Protein AF-A0A838G236-F1 (afdb_monomer)

pLDDT: mean 88.28, std 9.63, range [38.06, 96.38]

Radius of gyration: 18.13 Å; Cα contacts (8 Å, |Δi|>4): 92; chains: 1; bounding box: 30×26×61 Å

Sequence (95 aa):
VLRLIHRLGDDFGTTILVVTHQPEVAQTFPRTIRMLGGRVGSEGRDGAEYVVVGKDGVLHLPADVAREWPPGTLVRVEPERRDRVLLTRPSDVAE

Nearest PDB structures (foldseek):
  2w1t-assembly1_B  TM=7.876E-01  e=1.355E+00  Bacillus subtilis

Secondary structure (DSSP, 8-state):
-HHHHHHHHHHH--------S-HHHHTTSSEEEEEETTEEEEEEETTEEEEPPPTTS-----HHHHHHS-TT---EEEEEETTEEEEEPPP----

Mean predicted aligned error: 6.44 Å

Structure (mmCIF, N/CA/C/O backbone):
data_AF-A0A838G236-F1
#
_entry.id   AF-A0A838G236-F1
#
loop_
_atom_site.group_PDB
_atom_site.id
_atom_site.type_symbol
_atom_site.label_atom_id
_atom_site.label_alt_id
_atom_site.label_comp_id
_atom_site.label_asym_id
_atom_site.label_entity_id
_atom_site.label_seq_id
_atom_site.pdbx_PDB_ins_code
_atom_site.Cartn_x
_atom_site.Cartn_y
_atom_site.Cartn_z
_atom_site.occupancy
_atom_site.B_iso_or_equiv
_atom_site.auth_seq_id
_atom_site.auth_comp_id
_atom_site.auth_asym_id
_atom_site.auth_atom_id
_atom_site.pdbx_PDB_model_num
ATOM 1 N N . VAL A 1 1 ? -9.004 -11.290 22.873 1.00 88.19 1 VAL A N 1
ATOM 2 C CA . VAL A 1 1 ? -8.209 -10.043 22.984 1.00 88.19 1 VAL A CA 1
ATOM 3 C C . VAL A 1 1 ? -8.679 -8.969 22.006 1.00 88.19 1 VAL A C 1
ATOM 5 O O . VAL A 1 1 ? -9.084 -7.924 22.485 1.00 88.19 1 VAL A O 1
ATOM 8 N N . LEU A 1 2 ? -8.744 -9.212 20.687 1.00 92.50 2 LEU A N 1
ATOM 9 C CA . LEU A 1 2 ? -9.153 -8.191 19.693 1.00 92.50 2 LEU A CA 1
ATOM 10 C C . LEU A 1 2 ? -10.471 -7.470 20.004 1.00 92.50 2 LEU A C 1
ATOM 12 O O . LEU A 1 2 ? -10.543 -6.255 19.908 1.00 92.50 2 LEU A O 1
ATOM 16 N N . ARG A 1 3 ? -11.491 -8.196 20.474 1.00 92.94 3 ARG A N 1
ATOM 17 C CA . ARG A 1 3 ? -12.766 -7.594 20.901 1.00 92.94 3 ARG A CA 1
ATOM 18 C C . ARG A 1 3 ? -12.600 -6.529 21.995 1.00 92.94 3 ARG A C 1
ATOM 20 O O . ARG A 1 3 ? -13.332 -5.552 22.004 1.00 92.94 3 ARG A O 1
ATOM 27 N N . LEU A 1 4 ? -11.666 -6.735 22.924 1.00 93.81 4 LEU A N 1
ATOM 28 C CA . LEU A 1 4 ? -11.382 -5.775 23.991 1.00 93.81 4 LEU A CA 1
ATOM 29 C C . LEU A 1 4 ? -10.651 -4.546 23.440 1.00 93.81 4 LEU A C 1
ATOM 31 O O . LEU A 1 4 ? -10.933 -3.436 23.865 1.00 93.81 4 LEU A O 1
ATOM 35 N N . ILE A 1 5 ? -9.755 -4.754 22.473 1.00 93.56 5 ILE A N 1
ATOM 36 C CA . ILE A 1 5 ? -9.047 -3.674 21.780 1.00 93.56 5 ILE A CA 1
ATOM 37 C C . ILE A 1 5 ? -10.047 -2.788 21.026 1.00 93.56 5 ILE A C 1
ATOM 39 O O . ILE A 1 5 ? -10.010 -1.577 21.194 1.00 93.56 5 ILE A O 1
ATOM 43 N N . HIS A 1 6 ? -10.984 -3.380 20.281 1.00 93.62 6 HIS A N 1
ATOM 44 C CA . HIS A 1 6 ? -12.039 -2.623 19.594 1.00 93.62 6 HIS A CA 1
ATOM 45 C C . HIS A 1 6 ? -12.888 -1.805 20.571 1.00 93.62 6 HIS A C 1
ATOM 47 O O . HIS A 1 6 ? -13.020 -0.602 20.391 1.00 93.62 6 HIS A O 1
ATOM 53 N N . ARG A 1 7 ? -13.325 -2.405 21.689 1.00 94.19 7 ARG A N 1
ATOM 54 C CA . ARG A 1 7 ? -14.048 -1.669 22.744 1.00 94.19 7 ARG A CA 1
ATOM 55 C C . ARG A 1 7 ? -13.261 -0.505 23.336 1.00 94.19 7 ARG A C 1
ATOM 57 O O . ARG A 1 7 ? -13.847 0.524 23.625 1.00 94.19 7 ARG A O 1
ATOM 64 N N . LEU A 1 8 ? -11.945 -0.629 23.515 1.00 93.56 8 LEU A N 1
ATOM 65 C CA . LEU A 1 8 ? -11.133 0.498 23.993 1.00 93.56 8 LEU A CA 1
ATOM 66 C C . LEU A 1 8 ? -11.166 1.687 23.019 1.00 93.56 8 LEU A C 1
ATOM 68 O O . LEU A 1 8 ? -11.175 2.839 23.453 1.00 93.56 8 LEU A O 1
ATOM 72 N N . GLY A 1 9 ? -11.188 1.405 21.716 1.00 91.06 9 GLY A N 1
ATOM 73 C CA . GLY A 1 9 ? -11.358 2.420 20.680 1.00 91.06 9 GLY A CA 1
ATOM 74 C C . GLY A 1 9 ? -12.759 3.027 20.705 1.00 91.06 9 GLY A C 1
ATOM 75 O O . GLY A 1 9 ? -12.886 4.245 20.793 1.00 91.06 9 GLY A O 1
ATOM 76 N N . ASP A 1 10 ? -13.788 2.179 20.692 1.00 93.06 10 ASP A N 1
ATOM 77 C CA . ASP A 1 10 ? -15.192 2.589 20.569 1.00 93.06 10 ASP A CA 1
ATOM 78 C C . ASP A 1 10 ? -15.710 3.316 21.821 1.00 93.06 10 ASP A C 1
ATOM 80 O O . ASP A 1 10 ? -16.339 4.368 21.717 1.00 93.06 10 ASP A O 1
ATOM 84 N N . ASP A 1 11 ? -15.419 2.783 23.011 1.00 96.38 11 ASP A N 1
ATOM 85 C CA . ASP A 1 11 ? -15.989 3.264 24.275 1.00 96.38 11 ASP A CA 1
ATOM 86 C C . ASP A 1 11 ? -15.242 4.494 24.818 1.00 96.38 11 ASP A C 1
ATOM 88 O O . ASP A 1 11 ? -15.828 5.323 25.515 1.00 96.38 11 ASP A O 1
ATOM 92 N N . PHE A 1 12 ? -13.943 4.624 24.516 1.00 95.50 12 PHE A N 1
ATOM 93 C CA . PHE A 1 12 ? -13.081 5.665 25.095 1.00 95.50 12 PHE A CA 1
ATOM 94 C C . PHE A 1 12 ? -12.440 6.597 24.058 1.00 95.50 12 PHE A C 1
ATOM 96 O O . PHE A 1 12 ? -11.688 7.494 24.437 1.00 95.50 12 PHE A O 1
ATOM 103 N N . GLY A 1 13 ? -12.686 6.396 22.759 1.00 92.81 13 GLY A N 1
ATOM 104 C CA . GLY A 1 13 ? -12.077 7.200 21.692 1.00 92.81 13 GLY A CA 1
ATOM 105 C C . GLY A 1 13 ? -10.553 7.055 21.607 1.00 92.81 13 GLY A C 1
ATOM 106 O O . GLY A 1 13 ? -9.863 7.959 21.133 1.00 92.81 13 GLY A O 1
ATOM 107 N N . THR A 1 14 ? -10.000 5.946 22.105 1.00 94.06 14 THR A N 1
ATOM 108 C CA . THR A 1 14 ? -8.547 5.749 22.155 1.00 94.06 14 THR A CA 1
ATOM 109 C C . THR A 1 14 ? -7.999 5.470 20.756 1.00 94.06 14 THR A C 1
ATOM 111 O O . THR A 1 14 ? -8.497 4.599 20.046 1.00 94.06 14 THR A O 1
ATOM 114 N N . THR A 1 15 ? -6.924 6.162 20.362 1.00 94.12 15 THR A N 1
ATOM 115 C CA . THR A 1 15 ? -6.189 5.817 19.135 1.00 94.12 15 THR A CA 1
ATOM 116 C C . THR A 1 15 ? -5.337 4.579 19.379 1.00 94.12 15 THR A C 1
ATOM 118 O O . THR A 1 15 ? -4.494 4.564 20.274 1.00 94.12 15 THR A O 1
ATOM 121 N N . ILE A 1 16 ? -5.540 3.546 18.567 1.00 93.81 16 ILE A N 1
ATOM 122 C CA . ILE A 1 16 ? -4.896 2.244 18.736 1.00 93.81 16 ILE A CA 1
ATOM 123 C C . ILE A 1 16 ? -4.065 1.931 17.496 1.00 93.81 16 ILE A C 1
ATOM 125 O O . ILE A 1 16 ? -4.566 1.976 16.374 1.00 93.81 16 ILE A O 1
ATOM 129 N N . LEU A 1 17 ? -2.800 1.567 17.711 1.00 94.44 17 LEU A N 1
ATOM 130 C CA . LEU A 1 17 ? -1.925 1.033 16.675 1.00 94.44 17 LEU A CA 1
ATOM 131 C C . LEU A 1 17 ? -1.625 -0.433 16.982 1.00 94.44 17 LEU A C 1
ATOM 133 O O . LEU A 1 17 ? -1.106 -0.761 18.048 1.00 94.44 17 LEU A O 1
ATOM 137 N N . VAL A 1 18 ? -1.947 -1.310 16.035 1.00 94.69 18 VAL A N 1
ATOM 138 C CA . VAL A 1 18 ? -1.664 -2.746 16.119 1.00 94.69 18 VAL A CA 1
ATOM 139 C C . VAL A 1 18 ? -0.637 -3.101 15.054 1.00 94.69 18 VAL A C 1
ATOM 141 O O . VAL A 1 18 ? -0.847 -2.839 13.873 1.00 94.69 18 VAL A O 1
ATOM 144 N N . VAL A 1 19 ? 0.464 -3.724 15.470 1.00 95.56 19 VAL A N 1
ATOM 145 C CA . VAL A 1 19 ? 1.443 -4.326 14.560 1.00 95.56 19 VAL A CA 1
ATOM 146 C C . VAL A 1 19 ? 1.199 -5.825 14.546 1.00 95.56 19 VAL A C 1
ATOM 148 O O . VAL A 1 19 ? 1.191 -6.470 15.592 1.00 95.56 19 VAL A O 1
ATOM 151 N N . THR A 1 20 ? 0.966 -6.382 13.364 1.00 94.00 20 THR A N 1
ATOM 152 C CA . THR A 1 20 ? 0.669 -7.803 13.196 1.00 94.00 20 THR A CA 1
ATOM 153 C C . THR A 1 20 ? 1.226 -8.310 11.875 1.00 94.00 20 THR A C 1
ATOM 155 O O . THR A 1 20 ? 1.316 -7.567 10.899 1.00 94.00 20 THR A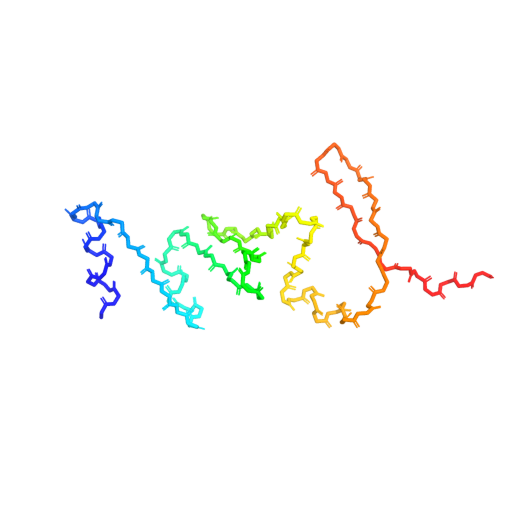 O 1
ATOM 158 N N . HIS A 1 21 ? 1.567 -9.595 11.845 1.00 94.00 21 HIS A N 1
ATOM 159 C CA . HIS A 1 21 ? 1.858 -10.323 10.612 1.00 94.00 21 HIS A CA 1
ATOM 160 C C . HIS A 1 21 ? 0.646 -11.119 10.098 1.00 94.00 21 HIS A C 1
ATOM 162 O O . HIS A 1 21 ? 0.715 -11.673 9.007 1.00 94.00 21 HIS A O 1
ATOM 168 N N . GLN A 1 22 ? -0.450 -11.180 10.862 1.00 93.75 22 GLN A N 1
ATOM 169 C CA . GLN A 1 22 ? -1.664 -11.933 10.533 1.00 93.75 22 GLN A CA 1
ATOM 170 C C . GLN A 1 22 ? -2.649 -11.064 9.730 1.00 93.75 22 GLN A C 1
ATOM 172 O O . GLN A 1 22 ? -3.186 -10.097 10.291 1.00 93.75 22 GLN A O 1
ATOM 177 N N . PRO A 1 23 ? -2.924 -11.378 8.448 1.00 87.81 23 PRO A N 1
ATOM 178 C CA . PRO A 1 23 ? -3.842 -10.599 7.616 1.00 87.81 23 PRO A CA 1
ATOM 179 C C . PRO A 1 23 ? -5.255 -10.509 8.196 1.00 87.81 23 PRO A C 1
ATOM 181 O O . PRO A 1 23 ? -5.899 -9.468 8.093 1.00 87.81 23 PRO A O 1
ATOM 184 N N . GLU A 1 24 ? -5.745 -11.581 8.809 1.00 91.12 24 GLU A N 1
ATOM 185 C CA . GLU A 1 24 ? -7.071 -11.662 9.416 1.00 91.12 24 GLU A CA 1
ATOM 186 C C . GLU A 1 24 ? -7.242 -10.693 10.589 1.00 91.12 24 GLU A C 1
ATOM 188 O O . GLU A 1 24 ? -8.339 -10.196 10.811 1.00 91.12 24 GLU A O 1
ATOM 193 N N . VAL A 1 25 ? -6.164 -10.360 11.308 1.00 93.81 25 VAL A N 1
ATOM 194 C CA . VAL A 1 25 ? -6.201 -9.355 12.379 1.00 93.81 25 VAL A CA 1
ATOM 195 C C . VAL A 1 25 ? -6.308 -7.957 11.785 1.00 93.81 25 VAL A C 1
ATOM 197 O O . VAL A 1 25 ? -7.164 -7.177 12.204 1.00 93.81 25 VAL A O 1
ATOM 200 N N . ALA A 1 26 ? -5.465 -7.653 10.795 1.00 91.69 26 ALA A N 1
ATOM 201 C CA . ALA A 1 26 ? -5.422 -6.350 10.139 1.00 91.69 26 ALA A CA 1
ATOM 202 C C . ALA A 1 26 ? -6.769 -5.997 9.482 1.00 91.69 26 ALA A C 1
ATOM 204 O O . ALA A 1 26 ? -7.240 -4.874 9.627 1.00 91.69 26 ALA A O 1
ATOM 205 N N . GLN A 1 27 ? -7.427 -6.978 8.855 1.00 89.38 27 GLN A N 1
ATOM 206 C CA . GLN A 1 27 ? -8.741 -6.827 8.213 1.00 89.38 27 GLN A CA 1
ATOM 207 C C . GLN A 1 27 ? -9.874 -6.434 9.174 1.00 89.38 27 GLN A C 1
ATOM 209 O O . GLN A 1 27 ? -10.907 -5.951 8.722 1.00 89.38 27 GLN A O 1
ATOM 214 N N . THR A 1 28 ? -9.706 -6.622 10.489 1.00 92.69 28 THR A N 1
ATOM 215 C CA . THR A 1 28 ? -10.714 -6.187 11.474 1.00 92.69 28 THR A CA 1
ATOM 216 C C . THR A 1 28 ? -10.642 -4.698 11.807 1.00 92.69 28 THR A C 1
ATOM 218 O O . THR A 1 28 ? -11.512 -4.205 12.520 1.00 92.69 28 THR A O 1
ATOM 221 N N . PHE A 1 29 ? -9.620 -3.984 11.329 1.00 92.62 29 PHE A N 1
ATOM 222 C CA . PHE A 1 29 ? -9.440 -2.554 11.564 1.00 92.62 29 PHE A CA 1
ATOM 223 C C . PHE A 1 29 ? -9.777 -1.745 10.301 1.00 92.62 29 PHE A C 1
ATOM 225 O O . PHE A 1 29 ? -9.500 -2.194 9.190 1.00 92.62 29 PHE A O 1
ATOM 232 N N . PRO A 1 30 ? -10.324 -0.524 10.444 1.00 90.62 30 PRO A N 1
ATOM 233 C CA . PRO A 1 30 ? -10.769 0.295 9.308 1.00 90.62 30 PRO A CA 1
ATOM 234 C C . PRO A 1 30 ? -9.617 0.824 8.438 1.00 90.62 30 PRO A C 1
ATOM 236 O O . PRO A 1 30 ? -9.830 1.242 7.299 1.00 90.62 30 PRO A O 1
ATOM 239 N N . ARG A 1 31 ? -8.392 0.820 8.977 1.00 93.94 31 ARG A N 1
ATOM 240 C CA . ARG A 1 31 ? -7.180 1.287 8.308 1.00 93.94 31 ARG A CA 1
ATOM 241 C C . ARG A 1 31 ? -6.040 0.308 8.544 1.00 93.94 31 ARG A C 1
ATOM 243 O O . ARG A 1 31 ? -5.808 -0.115 9.675 1.00 93.94 31 ARG A O 1
ATOM 250 N N . THR A 1 32 ? -5.289 0.005 7.493 1.00 94.56 32 THR A N 1
ATOM 251 C CA . THR A 1 32 ? -4.085 -0.827 7.558 1.00 94.56 32 THR A CA 1
ATOM 252 C C . THR A 1 32 ? -2.935 -0.148 6.829 1.00 94.56 32 THR A C 1
ATOM 254 O O . THR A 1 32 ? -3.132 0.515 5.815 1.00 94.56 32 THR A O 1
ATOM 257 N N . ILE A 1 33 ? -1.721 -0.293 7.356 1.00 93.19 33 ILE A N 1
ATOM 258 C CA . ILE A 1 33 ? -0.496 0.209 6.728 1.00 93.19 33 ILE A CA 1
ATOM 259 C C . ILE A 1 33 ? 0.453 -0.976 6.599 1.00 93.19 33 ILE A C 1
ATOM 261 O O . ILE A 1 33 ? 0.807 -1.596 7.604 1.00 93.19 33 ILE A O 1
ATOM 265 N N . ARG A 1 34 ? 0.879 -1.290 5.374 1.00 90.88 34 ARG A N 1
ATOM 266 C CA . ARG A 1 34 ? 1.898 -2.311 5.127 1.00 90.88 34 ARG A CA 1
ATOM 267 C C . ARG A 1 34 ? 3.250 -1.640 4.964 1.00 90.88 34 ARG A C 1
ATOM 269 O O . ARG A 1 34 ? 3.454 -0.843 4.050 1.00 90.88 34 ARG A O 1
ATOM 276 N N . MET A 1 35 ? 4.181 -1.990 5.842 1.00 89.75 35 MET A N 1
ATOM 277 C CA . MET A 1 35 ? 5.559 -1.512 5.781 1.00 89.75 35 MET A CA 1
ATOM 278 C C . MET A 1 35 ? 6.409 -2.474 4.943 1.00 89.75 35 MET A C 1
ATOM 280 O O . MET A 1 35 ? 6.388 -3.679 5.185 1.00 89.75 35 MET A O 1
ATOM 284 N N . LEU A 1 36 ? 7.177 -1.955 3.983 1.00 83.81 36 LEU A N 1
ATOM 285 C CA . LEU A 1 36 ? 8.132 -2.717 3.177 1.00 83.81 36 LEU A CA 1
ATOM 286 C C . LEU A 1 36 ? 9.465 -1.966 3.099 1.00 83.81 36 LEU A C 1
ATOM 288 O O . LEU A 1 36 ? 9.500 -0.780 2.781 1.00 83.81 36 LEU A O 1
ATOM 292 N N . GLY A 1 37 ? 10.572 -2.637 3.435 1.00 81.81 37 GLY A N 1
ATOM 293 C CA . GLY A 1 37 ? 11.909 -2.026 3.384 1.00 81.81 37 GLY A CA 1
ATOM 294 C C . GLY A 1 37 ? 12.041 -0.737 4.211 1.00 81.81 37 GLY A C 1
ATOM 295 O O . GLY A 1 37 ? 12.701 0.205 3.776 1.00 81.81 37 GLY A O 1
ATOM 296 N N . GLY A 1 38 ? 11.358 -0.662 5.361 1.00 85.12 38 GLY A N 1
ATOM 297 C CA . GLY A 1 38 ? 11.346 0.516 6.241 1.00 85.12 38 GLY A CA 1
ATOM 298 C C . GLY A 1 38 ? 10.464 1.679 5.767 1.00 85.12 38 GLY A C 1
ATOM 299 O O . GLY A 1 38 ? 10.495 2.745 6.374 1.00 85.12 38 GLY A O 1
ATOM 300 N N . ARG A 1 39 ? 9.675 1.494 4.703 1.00 85.62 39 ARG A N 1
ATOM 301 C CA . ARG A 1 39 ? 8.787 2.514 4.123 1.00 85.62 39 ARG A CA 1
ATOM 302 C C . ARG A 1 39 ? 7.341 2.024 4.064 1.00 85.62 39 ARG A C 1
ATOM 304 O O . ARG A 1 39 ? 7.092 0.828 4.170 1.00 85.62 39 ARG A O 1
ATOM 311 N N . VAL A 1 40 ? 6.394 2.940 3.871 1.00 89.38 40 VAL A N 1
ATOM 312 C CA . VAL A 1 40 ? 4.993 2.587 3.595 1.00 89.38 40 VAL A CA 1
ATOM 313 C C . VAL A 1 40 ? 4.897 2.053 2.167 1.00 89.38 40 VAL A C 1
ATOM 315 O O . VAL A 1 40 ? 5.187 2.780 1.222 1.00 89.38 40 VAL A O 1
ATOM 318 N N . GLY A 1 41 ? 4.523 0.783 2.021 1.00 86.62 41 GLY A N 1
ATOM 319 C CA . GLY A 1 41 ? 4.337 0.133 0.724 1.00 86.62 41 GLY A CA 1
ATOM 320 C C . GLY A 1 41 ? 2.894 0.185 0.234 1.00 86.62 41 GLY A C 1
ATOM 321 O O . GLY A 1 41 ? 2.651 0.471 -0.935 1.00 86.62 41 GLY A O 1
ATOM 322 N N . SER A 1 42 ? 1.934 -0.052 1.129 1.00 90.12 42 SER A N 1
ATOM 323 C CA . SER A 1 42 ? 0.509 0.086 0.824 1.00 90.12 42 SER A CA 1
ATOM 324 C C . SER A 1 42 ? -0.297 0.562 2.029 1.00 90.12 42 SER A C 1
ATOM 326 O O . SER A 1 42 ? 0.111 0.396 3.183 1.00 90.12 42 SER A O 1
ATOM 328 N N . GLU A 1 43 ? -1.444 1.164 1.741 1.00 91.81 43 GLU A N 1
ATOM 329 C CA . GLU A 1 43 ? -2.448 1.583 2.709 1.00 91.81 43 GLU A CA 1
ATOM 330 C C . GLU A 1 43 ? -3.791 0.955 2.337 1.00 91.81 43 GLU A C 1
ATOM 332 O O . GLU A 1 43 ? -4.290 1.141 1.230 1.00 91.81 43 GLU A O 1
ATOM 337 N N . GLY A 1 44 ? -4.374 0.200 3.263 1.00 90.25 44 GLY A N 1
ATOM 3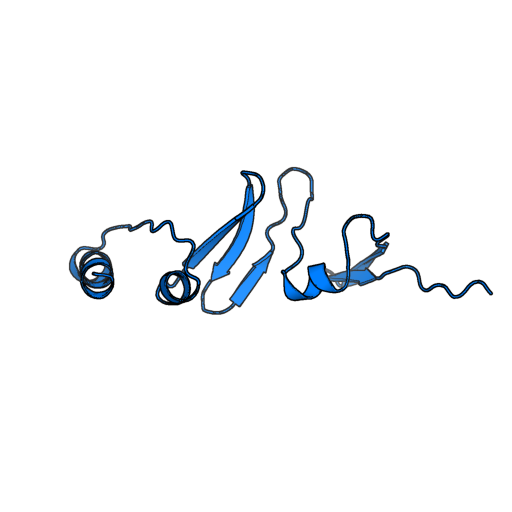38 C CA . GLY A 1 44 ? -5.748 -0.267 3.155 1.00 90.25 44 GLY A CA 1
ATOM 339 C C . GLY A 1 44 ? -6.676 0.688 3.892 1.00 90.25 44 GLY A C 1
ATOM 340 O O . GLY A 1 44 ? -6.440 0.984 5.067 1.00 90.25 44 GLY A O 1
ATOM 341 N N . ARG A 1 45 ? -7.729 1.158 3.227 1.00 89.12 45 ARG A N 1
ATOM 342 C CA . ARG A 1 45 ? -8.728 2.060 3.801 1.00 89.12 45 ARG A CA 1
ATOM 343 C C . ARG A 1 45 ? -10.105 1.758 3.228 1.00 89.1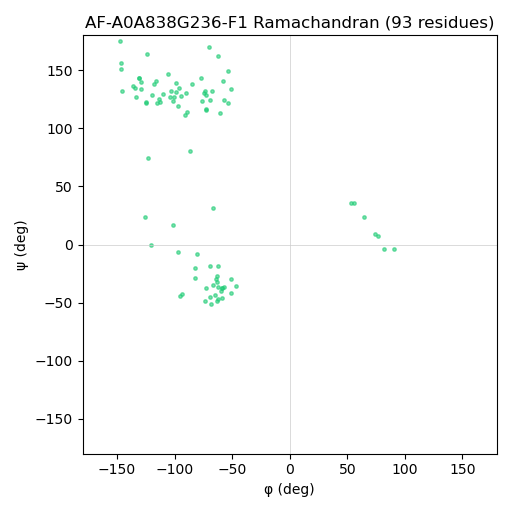2 45 ARG A C 1
ATOM 345 O O . ARG A 1 45 ? -10.250 1.655 2.015 1.00 89.12 45 ARG A O 1
ATOM 352 N N . ASP A 1 46 ? -11.103 1.639 4.103 1.00 84.25 46 ASP A N 1
ATOM 353 C CA . ASP A 1 46 ? -12.511 1.447 3.721 1.00 84.25 46 ASP A CA 1
ATOM 354 C C . ASP A 1 46 ? -12.717 0.257 2.752 1.00 84.25 46 ASP A C 1
ATOM 356 O O . ASP A 1 46 ? -13.535 0.296 1.837 1.00 84.25 46 ASP A O 1
ATOM 360 N N . GLY A 1 47 ? -11.931 -0.812 2.938 1.00 79.62 47 GLY A N 1
ATOM 361 C CA . GLY A 1 47 ? -11.966 -2.022 2.106 1.00 79.62 47 GLY A CA 1
ATOM 362 C C . GLY A 1 47 ? -11.191 -1.937 0.785 1.00 79.62 47 GLY A C 1
ATOM 363 O O . GLY A 1 47 ? -11.077 -2.949 0.097 1.00 79.62 47 GLY A O 1
ATOM 364 N N . ALA A 1 48 ? -10.622 -0.781 0.438 1.00 84.19 48 ALA A N 1
ATOM 365 C CA . ALA A 1 48 ? -9.760 -0.615 -0.728 1.00 84.19 48 ALA A CA 1
ATOM 366 C C . ALA A 1 48 ? -8.274 -0.665 -0.339 1.00 84.19 48 ALA A C 1
ATOM 368 O O . ALA A 1 48 ? -7.872 -0.098 0.676 1.00 84.19 48 ALA A O 1
ATOM 369 N N . GLU A 1 49 ?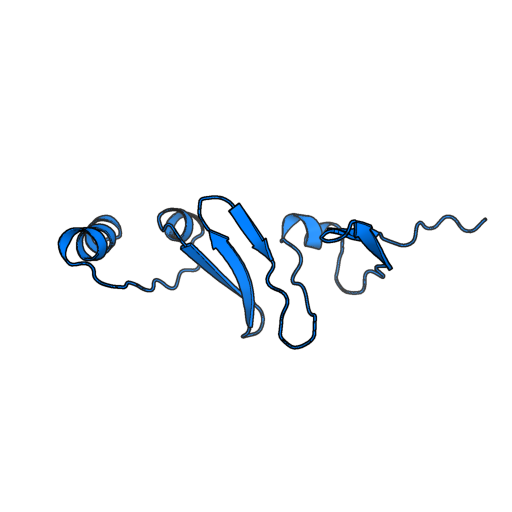 -7.451 -1.329 -1.154 1.00 86.06 49 GLU A N 1
ATOM 370 C CA . GLU A 1 49 ? -5.990 -1.338 -1.016 1.00 86.06 49 GLU A CA 1
ATOM 371 C C . GLU A 1 49 ? -5.365 -0.359 -2.016 1.00 86.06 49 GLU A C 1
ATOM 373 O O . GLU A 1 49 ? -5.619 -0.425 -3.219 1.00 86.06 49 GLU A O 1
ATOM 378 N N . TYR A 1 50 ? -4.524 0.540 -1.514 1.00 89.56 50 TYR A N 1
ATOM 379 C CA . TYR A 1 50 ? -3.804 1.535 -2.298 1.00 89.56 50 TYR A CA 1
ATOM 380 C C . TYR A 1 50 ? -2.301 1.314 -2.164 1.00 89.56 50 TYR A C 1
ATOM 382 O O . TYR A 1 50 ? -1.793 1.084 -1.067 1.00 89.56 50 TYR A O 1
ATOM 390 N N . VAL A 1 51 ? -1.562 1.436 -3.264 1.00 91.25 51 VAL A N 1
ATOM 391 C CA . VAL A 1 51 ? -0.097 1.527 -3.219 1.00 91.25 51 VAL A CA 1
ATOM 392 C C . VAL A 1 51 ? 0.294 2.980 -2.990 1.00 91.25 51 VAL A C 1
ATOM 394 O O . VAL A 1 51 ? -0.279 3.887 -3.592 1.00 91.25 51 VAL A O 1
ATOM 397 N N . VAL A 1 52 ? 1.285 3.203 -2.132 1.00 91.25 52 VAL A N 1
ATOM 398 C CA . VAL A 1 52 ? 1.769 4.550 -1.816 1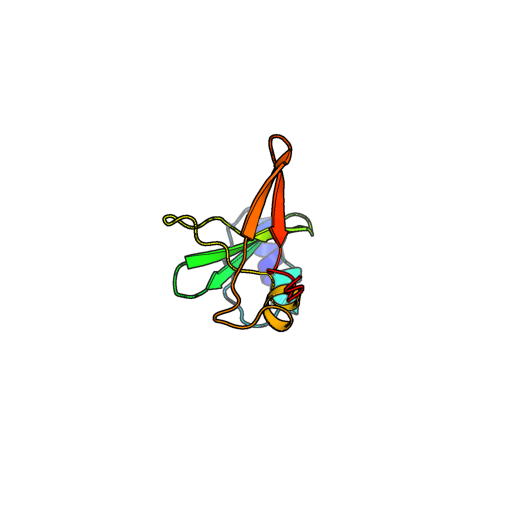.00 91.25 52 VAL A CA 1
ATOM 399 C C . VAL A 1 52 ? 3.030 4.847 -2.621 1.00 91.25 52 VAL A C 1
ATOM 401 O O . VAL A 1 52 ? 3.965 4.047 -2.640 1.00 91.25 52 VAL A O 1
ATOM 404 N N . VAL A 1 53 ? 3.064 6.012 -3.277 1.00 90.56 53 VAL A N 1
ATOM 405 C CA . VAL A 1 53 ? 4.274 6.523 -3.937 1.00 90.56 53 VAL A CA 1
ATOM 406 C C . VAL A 1 53 ? 5.248 6.994 -2.857 1.00 90.56 53 VAL A C 1
ATOM 408 O O . VAL A 1 53 ? 4.960 7.925 -2.105 1.00 90.56 53 VAL A O 1
ATOM 411 N N . GLY A 1 54 ? 6.407 6.345 -2.767 1.00 87.31 54 GLY A N 1
ATOM 412 C CA . GLY A 1 54 ? 7.472 6.739 -1.850 1.00 87.31 54 GLY A CA 1
ATOM 413 C C . GLY A 1 54 ? 8.161 8.049 -2.255 1.00 87.31 54 GLY A C 1
ATOM 414 O O . GLY A 1 54 ? 8.006 8.538 -3.371 1.00 87.31 54 GLY A O 1
ATOM 415 N N . LYS A 1 55 ? 9.001 8.587 -1.358 1.00 83.44 55 LYS A N 1
ATOM 416 C CA . LYS A 1 55 ? 9.764 9.841 -1.549 1.00 83.44 55 LYS A CA 1
ATOM 417 C C . LYS A 1 55 ? 10.566 9.898 -2.861 1.00 83.44 55 LYS A C 1
ATOM 419 O O . LYS A 1 55 ? 10.743 10.975 -3.415 1.00 83.44 55 LYS A O 1
ATOM 424 N N . ASP A 1 56 ? 11.004 8.742 -3.350 1.00 86.81 56 ASP A N 1
ATOM 425 C CA . ASP A 1 56 ? 11.841 8.609 -4.545 1.00 86.81 56 ASP A CA 1
ATOM 426 C C . ASP A 1 56 ? 11.030 8.174 -5.786 1.00 86.81 56 ASP A C 1
ATOM 428 O O . ASP A 1 56 ? 11.587 7.655 -6.747 1.00 86.81 56 ASP A O 1
ATOM 432 N N . GLY A 1 57 ? 9.697 8.308 -5.754 1.00 86.19 57 GLY A N 1
ATOM 433 C CA . GLY A 1 57 ? 8.811 7.857 -6.837 1.00 86.19 57 GLY A CA 1
ATOM 434 C C . GLY A 1 57 ? 8.624 6.337 -6.904 1.00 86.19 57 GLY A C 1
ATOM 435 O O . GLY A 1 57 ? 8.043 5.824 -7.856 1.00 86.19 57 GLY A O 1
ATOM 436 N N . VAL A 1 58 ? 9.112 5.603 -5.899 1.00 87.19 58 VAL A N 1
ATOM 437 C CA . VAL A 1 58 ? 9.019 4.139 -5.838 1.00 87.19 58 VAL A CA 1
ATOM 438 C C . VAL A 1 58 ? 7.586 3.715 -5.523 1.00 87.19 58 VAL A C 1
ATOM 440 O O . VAL A 1 58 ? 7.009 4.160 -4.532 1.00 87.19 58 VAL A O 1
ATOM 443 N N . LEU A 1 59 ? 7.049 2.811 -6.341 1.00 88.81 59 LEU A N 1
ATOM 444 C CA . LEU A 1 59 ? 5.781 2.123 -6.121 1.00 88.81 59 LEU A CA 1
ATOM 445 C C . LEU A 1 59 ? 6.049 0.650 -5.815 1.00 88.81 59 LEU A C 1
ATOM 447 O O . LEU A 1 59 ? 6.757 -0.031 -6.557 1.00 88.81 59 LEU A O 1
ATOM 451 N N . HIS A 1 60 ? 5.461 0.145 -4.734 1.00 87.38 60 HIS A N 1
ATOM 452 C CA . HIS A 1 60 ? 5.514 -1.274 -4.407 1.00 87.38 60 HIS A CA 1
ATOM 453 C C . HIS A 1 60 ? 4.323 -1.992 -5.029 1.00 87.38 60 HIS A C 1
ATOM 455 O O . HIS A 1 60 ? 3.188 -1.790 -4.607 1.00 87.38 60 HIS A O 1
ATOM 461 N N . LEU A 1 61 ? 4.579 -2.836 -6.029 1.00 87.31 61 LEU A N 1
ATOM 462 C CA . LEU A 1 61 ? 3.512 -3.596 -6.673 1.00 87.31 61 LEU A CA 1
ATOM 463 C C . LEU A 1 61 ? 2.763 -4.471 -5.649 1.00 87.31 61 LEU A C 1
ATOM 465 O O . LEU A 1 61 ? 3.401 -5.058 -4.764 1.00 87.31 61 LEU A O 1
ATOM 469 N N . PRO A 1 62 ? 1.427 -4.583 -5.768 1.00 83.62 62 PRO A N 1
ATOM 470 C CA . PRO A 1 62 ? 0.650 -5.574 -5.034 1.00 83.62 62 PRO A CA 1
ATOM 471 C C . PRO A 1 62 ? 1.209 -6.988 -5.250 1.00 83.62 62 PRO A C 1
ATOM 473 O O . PRO A 1 62 ? 1.805 -7.280 -6.287 1.00 83.62 62 PRO A O 1
ATOM 476 N N . ALA A 1 63 ? 1.071 -7.864 -4.252 1.00 81.62 63 ALA A N 1
ATOM 477 C CA . ALA A 1 63 ? 1.764 -9.155 -4.238 1.00 81.62 63 ALA A CA 1
ATOM 478 C C . ALA A 1 63 ? 1.347 -10.091 -5.386 1.00 81.62 63 ALA A C 1
ATOM 480 O O . ALA A 1 63 ? 2.157 -10.881 -5.858 1.00 81.62 63 ALA A O 1
ATOM 481 N N . ASP A 1 64 ? 0.095 -10.020 -5.817 1.00 83.44 64 ASP A N 1
ATOM 482 C CA . ASP A 1 64 ? -0.441 -10.693 -6.997 1.00 83.44 64 ASP A CA 1
ATOM 483 C C . ASP A 1 64 ? 0.225 -10.193 -8.287 1.00 83.44 64 ASP A C 1
ATOM 485 O O . ASP A 1 64 ? 0.756 -11.006 -9.040 1.00 83.44 64 ASP A O 1
ATOM 489 N N . VAL A 1 65 ? 0.323 -8.874 -8.478 1.00 86.81 65 VAL A N 1
ATOM 490 C CA . VAL A 1 65 ? 0.994 -8.272 -9.646 1.00 86.81 65 VAL A CA 1
ATOM 491 C C . VAL A 1 65 ? 2.497 -8.580 -9.647 1.00 86.81 65 VAL A C 1
ATOM 493 O O . VAL A 1 65 ? 3.067 -8.965 -10.666 1.00 86.81 65 VAL A O 1
ATOM 496 N N . ALA A 1 66 ? 3.154 -8.469 -8.490 1.00 87.19 66 ALA A N 1
ATOM 497 C CA . ALA A 1 66 ? 4.587 -8.722 -8.339 1.00 87.19 66 ALA A CA 1
ATOM 498 C C . ALA A 1 66 ? 4.988 -10.180 -8.638 1.00 87.19 66 ALA A C 1
ATOM 500 O O . ALA A 1 66 ? 6.124 -10.426 -9.038 1.00 87.19 66 ALA A O 1
ATOM 501 N N . ARG A 1 67 ? 4.083 -11.158 -8.466 1.00 88.75 67 ARG A N 1
ATOM 502 C CA . ARG A 1 67 ? 4.349 -12.562 -8.846 1.00 88.75 67 ARG A CA 1
ATOM 503 C C . ARG A 1 67 ? 4.479 -12.736 -10.354 1.00 88.75 67 ARG A C 1
ATOM 505 O O . ARG A 1 67 ? 5.267 -13.562 -10.801 1.00 88.75 67 ARG A O 1
ATOM 512 N N . GLU A 1 68 ? 3.715 -11.974 -11.124 1.00 90.44 68 GLU A N 1
ATOM 513 C CA . GLU A 1 68 ? 3.761 -12.010 -12.587 1.00 90.44 68 GLU A CA 1
ATOM 514 C C . GLU A 1 68 ? 4.912 -11.154 -13.154 1.00 90.44 68 GLU A C 1
ATOM 516 O O . GLU A 1 68 ? 5.321 -11.332 -14.305 1.00 90.44 68 GLU A O 1
ATOM 521 N N . TRP A 1 69 ? 5.414 -10.204 -12.355 1.00 91.38 69 TRP A N 1
ATOM 522 C CA . TRP A 1 69 ? 6.418 -9.200 -12.716 1.00 91.38 69 TRP A CA 1
ATOM 523 C C . TRP A 1 69 ? 7.618 -9.315 -11.761 1.00 91.38 69 TRP A C 1
ATOM 525 O O . TRP A 1 69 ? 7.766 -8.497 -10.847 1.00 91.38 69 TRP A O 1
ATOM 535 N N . PRO A 1 70 ?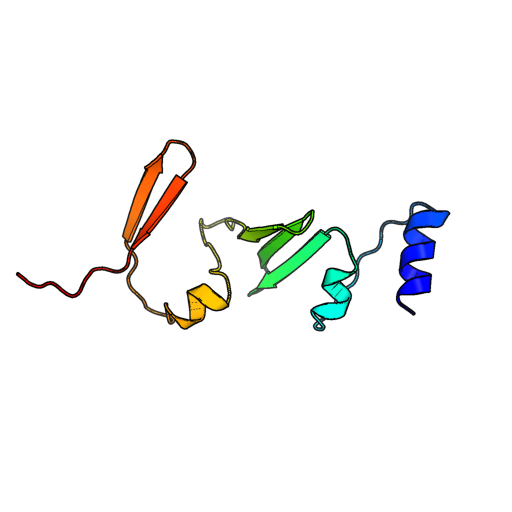 8.470 -10.347 -11.928 1.00 87.00 70 PRO A N 1
ATOM 536 C CA . PRO A 1 70 ? 9.570 -10.617 -11.007 1.00 87.00 70 PRO A CA 1
ATOM 537 C C . PRO A 1 70 ? 10.601 -9.474 -10.961 1.00 87.00 70 PRO A C 1
ATOM 539 O O . PRO A 1 70 ? 10.669 -8.650 -11.882 1.00 87.00 70 PRO A O 1
ATOM 542 N N . PRO A 1 71 ? 11.453 -9.419 -9.916 1.00 88.88 71 PRO A N 1
ATOM 543 C CA . PRO A 1 71 ? 12.525 -8.431 -9.826 1.00 88.88 71 PRO A CA 1
ATOM 544 C C . PRO A 1 71 ? 13.392 -8.395 -11.093 1.00 88.88 71 PRO A C 1
ATOM 546 O O . PRO A 1 71 ? 13.799 -9.437 -11.599 1.00 88.88 71 PRO A O 1
ATOM 549 N N . GLY A 1 72 ? 13.673 -7.192 -11.600 1.00 89.62 72 GLY A N 1
ATOM 550 C CA . GLY A 1 72 ? 14.411 -6.990 -12.854 1.00 89.62 72 GLY A CA 1
ATOM 551 C C . GLY A 1 72 ? 13.538 -6.914 -14.114 1.00 89.62 72 GLY A C 1
ATOM 552 O O . GLY A 1 72 ? 14.069 -6.626 -15.183 1.00 89.62 72 GLY A O 1
ATOM 553 N N . THR A 1 73 ? 12.217 -7.112 -14.007 1.00 90.19 73 THR A N 1
ATOM 554 C CA . THR A 1 73 ? 11.280 -6.895 -15.124 1.00 90.19 73 THR A CA 1
ATOM 555 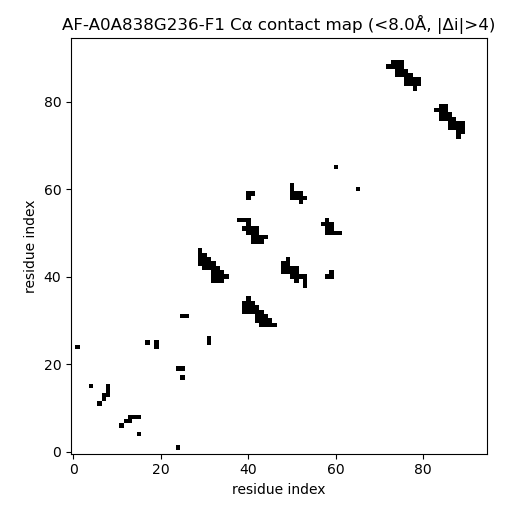C C . THR A 1 73 ? 11.390 -5.461 -15.642 1.00 90.19 73 THR A C 1
ATOM 557 O O . THR A 1 73 ? 11.208 -4.505 -14.885 1.00 90.19 73 THR A O 1
ATOM 560 N N . LEU A 1 74 ? 11.656 -5.304 -16.941 1.00 92.00 74 LEU A N 1
ATOM 561 C CA . LEU A 1 74 ? 11.627 -4.000 -17.596 1.00 92.00 74 LEU A CA 1
ATOM 562 C C . LEU A 1 74 ? 10.171 -3.554 -17.779 1.00 92.00 74 LEU A C 1
ATOM 564 O O . LEU A 1 74 ? 9.342 -4.314 -18.276 1.00 92.00 74 LEU A O 1
ATOM 568 N N . VAL A 1 75 ? 9.864 -2.321 -17.380 1.00 92.19 75 VAL A N 1
ATOM 569 C CA . VAL A 1 75 ? 8.509 -1.760 -17.419 1.00 92.19 75 VAL A CA 1
ATOM 570 C C . VAL A 1 75 ? 8.534 -0.404 -18.106 1.00 92.19 75 VAL A C 1
ATOM 572 O O . VAL A 1 75 ? 9.366 0.447 -17.797 1.00 92.19 75 VAL A O 1
ATOM 575 N N . ARG A 1 76 ? 7.588 -0.195 -19.017 1.00 92.50 76 ARG A N 1
ATOM 576 C CA . ARG A 1 76 ? 7.265 1.103 -19.604 1.00 92.50 76 ARG A CA 1
ATOM 577 C C . ARG A 1 76 ? 6.089 1.715 -18.842 1.00 92.50 76 ARG A C 1
ATOM 579 O O . ARG A 1 76 ? 5.115 1.019 -18.560 1.00 92.50 76 ARG A O 1
ATOM 586 N N . VAL A 1 77 ? 6.206 3.000 -18.511 1.00 92.75 77 VAL A N 1
ATOM 587 C CA . VAL A 1 77 ? 5.182 3.785 -17.808 1.00 92.75 77 VAL A CA 1
ATOM 588 C C . VAL A 1 77 ? 4.686 4.877 -18.744 1.00 92.75 77 VAL A C 1
ATOM 590 O O . VAL A 1 77 ? 5.486 5.693 -19.200 1.00 92.75 77 VAL A O 1
ATOM 593 N N . GLU A 1 78 ? 3.386 4.903 -19.022 1.00 93.31 78 GLU A N 1
ATOM 594 C CA . GLU A 1 78 ? 2.776 5.869 -19.940 1.00 93.31 78 GLU A CA 1
ATOM 595 C C . GLU A 1 78 ? 1.563 6.552 -19.295 1.00 93.31 78 GLU A C 1
ATOM 597 O O . GLU A 1 78 ? 0.789 5.899 -18.591 1.00 93.31 78 GLU A O 1
ATOM 602 N N . PRO A 1 79 ? 1.366 7.866 -19.500 1.00 94.12 79 PRO A N 1
ATOM 603 C CA . PRO A 1 79 ? 0.141 8.529 -19.074 1.00 94.12 79 PRO A CA 1
ATOM 604 C C . PRO A 1 79 ? -1.037 8.045 -19.933 1.00 94.12 79 PRO A C 1
ATOM 606 O O . PRO A 1 79 ? -1.007 8.165 -21.154 1.00 94.12 79 PRO A O 1
ATOM 609 N N . GLU A 1 80 ? -2.095 7.531 -19.302 1.00 93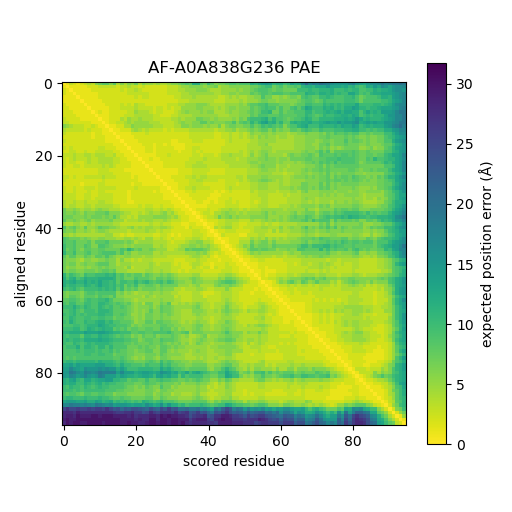.25 80 GLU A N 1
ATOM 610 C CA . GLU A 1 80 ? -3.325 7.117 -19.999 1.00 93.25 80 GLU A CA 1
ATOM 611 C C . GLU A 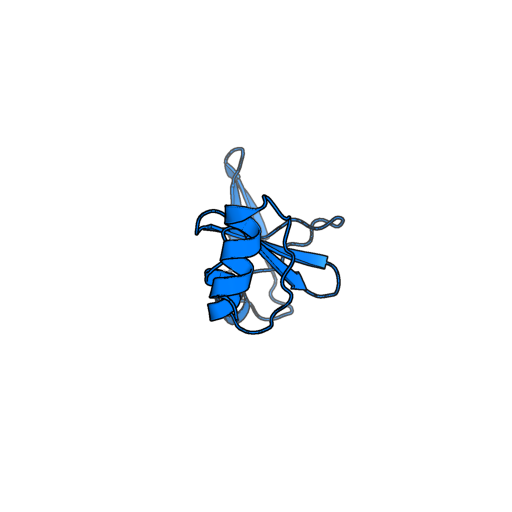1 80 ? -4.376 8.240 -19.966 1.00 93.25 80 GLU A C 1
ATOM 613 O O . GLU A 1 80 ? -5.028 8.545 -20.965 1.00 93.25 80 GLU A O 1
ATOM 618 N N . ARG A 1 81 ? -4.552 8.876 -18.799 1.00 91.38 81 ARG A N 1
ATOM 619 C CA . ARG A 1 81 ? -5.469 10.007 -18.554 1.00 91.38 81 ARG A CA 1
ATOM 620 C C . ARG A 1 81 ? -4.870 10.938 -17.502 1.00 91.38 81 ARG A C 1
ATOM 622 O O . ARG A 1 81 ? -3.857 10.609 -16.896 1.00 91.38 81 ARG A O 1
ATOM 629 N N . ARG A 1 82 ? -5.536 12.071 -17.237 1.00 88.81 82 ARG A N 1
ATOM 630 C CA . ARG A 1 82 ? -5.085 13.103 -16.281 1.00 88.81 82 ARG A CA 1
ATOM 631 C C . ARG A 1 82 ? -4.623 12.541 -14.925 1.00 88.81 82 ARG A C 1
ATOM 633 O O . ARG A 1 82 ? -3.635 13.032 -14.402 1.00 88.81 82 ARG A O 1
ATOM 640 N N . ASP A 1 83 ? -5.275 11.482 -14.436 1.00 90.25 83 ASP A N 1
ATOM 641 C CA . ASP A 1 83 ? -4.986 10.856 -13.136 1.00 90.25 83 ASP A CA 1
ATOM 642 C C . ASP A 1 83 ? -4.714 9.343 -13.245 1.00 90.25 83 ASP A C 1
ATOM 644 O O . ASP A 1 83 ? -4.950 8.588 -12.301 1.00 90.25 83 ASP A O 1
ATOM 648 N N . ARG A 1 84 ? -4.290 8.860 -14.421 1.00 92.31 84 ARG A N 1
ATOM 649 C CA . ARG A 1 84 ? -4.030 7.431 -14.658 1.00 92.31 84 ARG A CA 1
ATOM 650 C C . ARG A 1 84 ? -2.717 7.218 -15.387 1.00 92.31 84 ARG A C 1
ATOM 652 O O . ARG A 1 84 ? -2.456 7.862 -16.402 1.00 92.31 84 ARG A O 1
ATOM 659 N N . VAL A 1 85 ? -1.946 6.253 -14.901 1.00 93.00 85 VAL A N 1
ATOM 660 C CA . VAL A 1 85 ? -0.745 5.746 -15.564 1.00 93.00 85 VAL A CA 1
ATOM 661 C C . VAL A 1 85 ? -0.954 4.283 -15.923 1.00 93.00 85 VAL A C 1
ATOM 663 O O . VAL A 1 85 ? -1.538 3.526 -15.146 1.00 93.00 85 VAL A O 1
ATOM 666 N N . LEU A 1 86 ? -0.478 3.897 -17.098 1.00 93.00 86 LEU A N 1
ATOM 667 C CA . LEU A 1 86 ? -0.455 2.524 -17.568 1.00 93.00 86 LEU A CA 1
ATOM 668 C C . LEU A 1 86 ? 0.967 1.980 -17.427 1.00 93.00 86 LEU A C 1
ATOM 670 O O . LEU A 1 86 ? 1.937 2.628 -17.823 1.00 93.00 86 LEU A O 1
ATOM 674 N N . LEU A 1 87 ? 1.080 0.787 -16.847 1.00 92.50 87 LEU A N 1
ATOM 675 C CA . LEU A 1 87 ? 2.321 0.025 -16.779 1.00 92.50 87 LEU A CA 1
ATOM 676 C C . LEU A 1 87 ? 2.237 -1.108 -17.799 1.00 92.50 87 LEU A C 1
ATOM 678 O O . LEU A 1 87 ? 1.300 -1.903 -17.761 1.00 92.50 87 LEU A O 1
ATOM 682 N N . THR A 1 88 ? 3.231 -1.220 -18.675 1.00 92.75 88 THR A N 1
ATOM 683 C CA . THR A 1 88 ? 3.324 -2.312 -19.656 1.00 92.75 88 THR A CA 1
ATOM 684 C C . THR A 1 88 ? 4.707 -2.940 -19.632 1.00 92.75 88 THR A C 1
ATOM 686 O O . THR A 1 88 ? 5.708 -2.233 -19.505 1.00 92.75 88 THR A O 1
ATOM 689 N N . ARG A 1 89 ? 4.783 -4.260 -19.807 1.00 90.06 89 ARG A N 1
ATOM 690 C CA . ARG A 1 89 ? 6.046 -4.912 -20.172 1.00 90.06 89 ARG A CA 1
ATOM 691 C C . ARG A 1 89 ? 6.304 -4.673 -21.663 1.00 90.06 89 ARG A C 1
ATOM 693 O O . ARG A 1 89 ? 5.339 -4.689 -22.428 1.00 90.06 89 ARG A O 1
ATOM 700 N N . PRO A 1 90 ? 7.560 -4.469 -22.092 1.00 85.00 90 PRO A N 1
ATOM 701 C CA . PRO A 1 90 ? 7.901 -4.573 -23.501 1.00 85.00 90 PRO A CA 1
ATOM 702 C C . PRO A 1 90 ? 7.421 -5.937 -23.995 1.00 85.00 90 PRO A C 1
ATOM 704 O O . PRO A 1 90 ? 7.765 -6.965 -23.416 1.00 85.00 90 PRO A O 1
ATOM 707 N N . SER A 1 91 ? 6.566 -5.952 -25.006 1.00 75.19 91 SER A N 1
ATOM 708 C CA . SER A 1 91 ? 6.242 -7.183 -25.708 1.00 75.19 91 SER A CA 1
ATOM 709 C C . SER A 1 91 ? 7.492 -7.643 -26.458 1.00 75.19 91 SER A C 1
ATOM 711 O O . SER A 1 91 ? 8.080 -6.836 -27.174 1.00 75.19 91 SER A O 1
ATOM 713 N N . ASP A 1 92 ? 7.861 -8.922 -26.344 1.00 55.94 92 ASP A N 1
ATOM 714 C CA . ASP A 1 92 ? 8.922 -9.578 -27.137 1.00 55.94 92 ASP A CA 1
ATOM 715 C C . ASP A 1 92 ? 8.566 -9.687 -28.638 1.00 55.94 92 ASP A C 1
ATOM 717 O O . ASP A 1 92 ? 8.951 -10.629 -29.326 1.00 55.94 92 ASP A O 1
ATOM 721 N N . VAL A 1 93 ? 7.812 -8.733 -29.187 1.00 49.50 93 VAL A N 1
ATOM 722 C CA . VAL A 1 93 ? 7.609 -8.633 -30.631 1.00 49.50 93 VAL A CA 1
ATOM 723 C C . VAL A 1 93 ? 8.763 -7.806 -31.178 1.00 49.50 93 VAL A C 1
ATOM 725 O O . VAL A 1 93 ? 8.660 -6.597 -31.376 1.00 49.50 93 VAL A O 1
ATOM 728 N N . ALA A 1 94 ? 9.897 -8.483 -31.347 1.00 43.31 94 ALA A N 1
ATOM 729 C CA . ALA A 1 94 ? 10.800 -8.140 -32.428 1.00 43.31 94 ALA A CA 1
ATOM 730 C C . ALA A 1 94 ? 10.011 -8.328 -33.732 1.00 43.31 94 ALA A C 1
ATOM 732 O O . ALA A 1 94 ? 9.582 -9.443 -34.036 1.00 43.31 94 ALA A O 1
ATOM 733 N N . GLU A 1 95 ? 9.749 -7.223 -34.427 1.00 38.06 95 GLU A N 1
ATOM 734 C CA . GLU A 1 95 ? 9.430 -7.243 -35.858 1.00 38.06 95 GLU A CA 1
ATOM 735 C C . GLU A 1 95 ? 10.701 -7.551 -36.661 1.00 38.06 95 GLU A C 1
ATOM 737 O O . GLU A 1 95 ? 11.780 -7.034 -36.275 1.00 38.06 95 GLU A O 1
#

Foldseek 3Di:
DLVVVVCCCVVPVDDDDDDDPDPVSQVVDQKDFDDDPNHTQWIHHNNDIGGDQDPVRDHRDDPVVCVVQDPPQDWDWADPDPPDIDIDGPDPPPD

Solvent-accessible surface area (backbone atoms only — not comparable to full-atom values): 6242 Å² total; per-residue (Å²): 110,68,71,59,56,51,45,46,32,72,79,67,69,46,88,82,86,87,88,76,92,51,68,77,63,48,69,75,44,71,61,39,76,43,74,48,97,94,37,66,26,31,40,35,47,85,91,43,80,40,67,36,72,37,100,84,71,47,68,49,67,56,74,75,60,37,70,80,49,48,94,86,62,66,72,47,80,44,81,75,49,102,91,39,74,43,79,41,63,78,70,90,72,78,128